Protein AF-A0A506PUN7-F1 (afdb_monomer_lite)

Foldseek 3Di:
DDDPDDPPPPPDPPPPPDDPDPDDDDDDDDDDPVVLVVLVVVCVVVVHDSVVSVVVCVVPVPPPDPPDDPVVVVVVVVVVVVVVVVVVVVVVVVD

Radius of gyration: 32.02 Å; chains: 1; bounding box: 83×59×73 Å

Secondary structure (DSSP, 8-state):
---------S-----------S-S--------HHHHHHHHHHHHHTTS-HHHHHHHHHHT------SS-HHHHHHHHHHHHHHHHHHHHHHHHH-

Sequence (95 aa):
MNEQRDAVDSNSPVEKKTPRRRDSIQISFRVNEHDYEKLKASADNLSMSVTAFAKMKVQNARILKPKFDKESSLQIIKELNAIGNNVNQIARYCN

Structure (mmCIF, N/CA/C/O backbone):
data_AF-A0A506PUN7-F1
#
_entry.id   AF-A0A506PUN7-F1
#
loop_
_atom_site.group_PDB
_atom_site.id
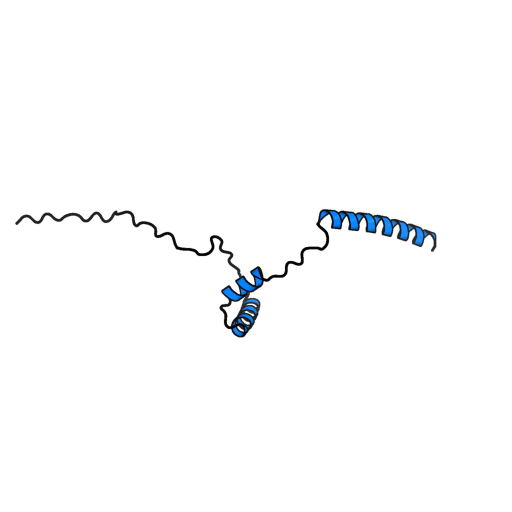_atom_site.type_symbol
_atom_site.label_atom_id
_atom_site.label_alt_id
_atom_site.label_comp_id
_atom_site.label_asym_id
_atom_site.label_entity_id
_atom_site.label_seq_id
_atom_site.pdbx_PDB_ins_code
_atom_site.Cartn_x
_atom_site.Cartn_y
_atom_site.Cartn_z
_atom_site.occupancy
_atom_site.B_iso_or_equiv
_atom_site.auth_seq_id
_atom_site.auth_comp_id
_atom_site.auth_asym_id
_atom_site.auth_atom_id
_atom_site.pdbx_PDB_model_num
ATOM 1 N N . MET A 1 1 ? 57.171 37.180 -38.291 1.00 46.28 1 MET A N 1
ATOM 2 C CA . MET A 1 1 ? 56.715 36.073 -37.429 1.00 46.28 1 MET A CA 1
ATOM 3 C C . MET A 1 1 ? 56.327 36.665 -36.093 1.00 46.28 1 MET A C 1
ATOM 5 O O . MET A 1 1 ? 57.192 37.236 -35.449 1.00 46.28 1 MET A O 1
ATOM 9 N N . ASN A 1 2 ? 55.056 36.593 -35.714 1.00 44.50 2 ASN A N 1
ATOM 10 C CA . ASN A 1 2 ? 54.657 36.723 -34.317 1.00 44.50 2 ASN A CA 1
ATOM 11 C C . ASN A 1 2 ? 53.360 35.929 -34.156 1.00 44.50 2 ASN A C 1
ATOM 13 O O . ASN A 1 2 ? 52.278 36.406 -34.480 1.00 44.50 2 ASN A O 1
ATOM 17 N N . GLU A 1 3 ? 53.510 34.663 -33.776 1.00 52.47 3 GLU A N 1
ATOM 18 C CA . GLU A 1 3 ? 52.404 33.780 -33.420 1.00 52.47 3 GLU A CA 1
ATOM 19 C C . GLU A 1 3 ? 51.947 34.131 -32.002 1.00 52.47 3 GLU A C 1
ATOM 21 O O . GLU A 1 3 ? 52.520 33.675 -31.012 1.00 52.47 3 GLU A O 1
ATOM 26 N N . GLN A 1 4 ? 50.910 34.959 -31.899 1.00 56.38 4 GLN A N 1
ATOM 27 C CA . GLN A 1 4 ? 50.116 35.060 -30.681 1.00 56.38 4 GLN A CA 1
ATOM 28 C C . GLN A 1 4 ? 49.242 33.808 -30.594 1.00 56.38 4 GLN A C 1
ATOM 30 O O . GLN A 1 4 ? 48.284 33.636 -31.339 1.00 56.38 4 GLN A O 1
ATOM 35 N N . ARG A 1 5 ? 49.642 32.882 -29.718 1.00 57.44 5 ARG A N 1
ATOM 36 C CA . ARG A 1 5 ? 48.829 31.730 -29.333 1.00 57.44 5 ARG A CA 1
ATOM 37 C C . ARG A 1 5 ? 47.790 32.217 -28.335 1.00 57.44 5 ARG A C 1
ATOM 39 O O . ARG A 1 5 ? 48.110 32.391 -27.160 1.00 57.44 5 ARG A O 1
ATOM 46 N N . ASP A 1 6 ? 46.572 32.439 -28.811 1.00 55.16 6 ASP A N 1
ATOM 47 C CA . ASP A 1 6 ? 45.422 32.650 -27.943 1.00 55.16 6 ASP A CA 1
ATOM 48 C C . ASP A 1 6 ? 45.212 31.388 -27.099 1.00 55.16 6 ASP A C 1
ATOM 50 O O . ASP A 1 6 ? 44.878 30.308 -27.594 1.00 55.16 6 ASP A O 1
ATOM 54 N N . ALA A 1 7 ? 45.494 31.518 -25.805 1.00 58.78 7 ALA A N 1
ATOM 55 C CA . ALA A 1 7 ? 45.232 30.495 -24.814 1.00 58.78 7 ALA A CA 1
ATOM 56 C C . ALA A 1 7 ? 43.714 30.305 -24.708 1.00 58.78 7 ALA A C 1
ATOM 58 O O . ALA A 1 7 ? 43.008 31.132 -24.135 1.00 58.78 7 ALA A O 1
ATOM 59 N N . VAL A 1 8 ? 43.213 29.211 -25.280 1.00 59.88 8 VAL A N 1
ATOM 60 C CA . VAL A 1 8 ? 41.839 28.754 -25.070 1.00 59.88 8 VAL A CA 1
ATOM 61 C C . VAL A 1 8 ? 41.676 28.344 -23.607 1.00 59.88 8 VAL A C 1
ATOM 63 O O . VAL A 1 8 ? 42.101 27.270 -23.177 1.00 59.88 8 VAL A O 1
ATOM 66 N N . ASP A 1 9 ? 41.088 29.250 -22.829 1.00 56.00 9 ASP A N 1
ATOM 67 C CA . ASP A 1 9 ? 40.673 29.023 -21.451 1.00 56.00 9 ASP A CA 1
ATOM 68 C C . ASP A 1 9 ? 39.721 27.819 -21.398 1.00 56.00 9 ASP A C 1
ATOM 70 O O . ASP A 1 9 ? 38.553 27.876 -21.786 1.00 56.00 9 ASP A O 1
ATOM 74 N N . SER A 1 10 ? 40.255 26.685 -20.948 1.00 59.53 10 SER A N 1
ATOM 75 C CA . SER A 1 10 ? 39.546 25.404 -20.864 1.00 59.53 10 SER A CA 1
ATOM 76 C C . SER A 1 10 ? 38.564 25.350 -19.685 1.00 59.53 10 SER A C 1
ATOM 78 O O . SER A 1 10 ? 38.051 24.281 -19.364 1.00 59.53 10 SER A O 1
ATOM 80 N N . ASN A 1 11 ? 38.301 26.488 -19.033 1.00 64.38 11 ASN A N 1
ATOM 81 C CA . ASN A 1 11 ? 37.519 26.585 -17.807 1.00 64.38 11 ASN A CA 1
ATOM 82 C C . ASN A 1 11 ? 36.168 27.297 -17.998 1.00 64.38 11 ASN A C 1
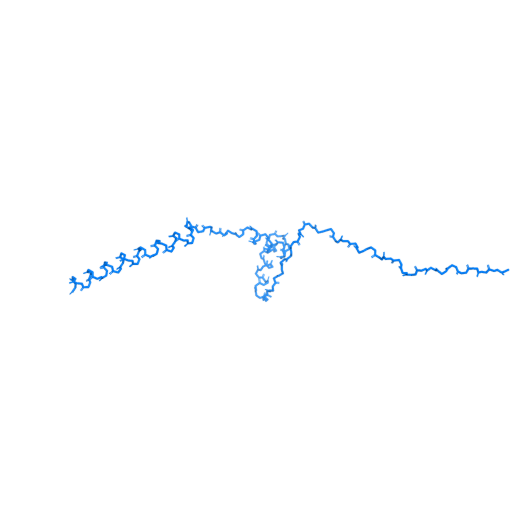ATOM 84 O O . ASN A 1 11 ? 35.643 27.940 -17.089 1.00 64.38 11 ASN A O 1
ATOM 88 N N . SER A 1 12 ? 35.565 27.148 -19.179 1.00 60.72 12 SER A N 1
ATOM 89 C CA . SER A 1 12 ? 34.166 27.533 -19.389 1.00 60.72 12 SER A CA 1
ATOM 90 C C . SER A 1 12 ? 33.243 26.640 -18.536 1.00 60.72 12 SER A C 1
ATOM 92 O O . SER A 1 12 ? 33.374 25.412 -18.600 1.00 60.72 12 SER A O 1
ATOM 94 N N . PRO A 1 13 ? 32.292 27.187 -17.750 1.00 60.22 13 PRO A N 1
ATOM 95 C CA . PRO A 1 13 ? 31.385 26.374 -16.948 1.00 60.22 13 PRO A CA 1
ATOM 96 C C . PRO A 1 13 ? 30.518 25.528 -17.881 1.00 60.22 13 PRO A C 1
ATOM 98 O O . PRO A 1 13 ? 29.680 26.052 -18.611 1.00 60.22 13 PRO A O 1
ATOM 101 N N . VAL A 1 14 ? 30.707 24.208 -17.867 1.00 66.62 14 VAL A N 1
ATOM 102 C CA . VAL A 1 14 ? 29.797 23.289 -18.553 1.00 66.62 14 VAL A CA 1
ATOM 103 C C . VAL A 1 14 ? 28.437 23.420 -17.872 1.00 66.62 14 VAL A C 1
ATOM 105 O O . VAL A 1 14 ? 28.248 22.935 -16.752 1.00 66.62 14 VAL A O 1
ATOM 108 N N . GLU A 1 15 ? 27.494 24.108 -18.520 1.00 65.50 15 GLU A N 1
ATOM 109 C CA . GLU A 1 15 ? 26.111 24.188 -18.062 1.00 65.50 15 GLU A CA 1
ATOM 110 C C . GLU A 1 15 ? 25.592 22.765 -17.830 1.00 65.50 15 GLU A C 1
ATOM 112 O O . GLU A 1 15 ? 25.461 21.956 -18.755 1.00 65.50 15 GLU A O 1
ATOM 117 N N . LYS A 1 16 ? 25.336 22.426 -16.561 1.00 66.62 16 LYS A N 1
ATOM 118 C CA . LYS A 1 16 ? 24.814 21.115 -16.175 1.00 66.62 16 LYS A CA 1
ATOM 119 C C . LYS A 1 16 ? 23.422 20.973 -16.776 1.00 66.62 16 LYS A C 1
ATOM 121 O O . LYS A 1 16 ? 22.447 21.466 -16.215 1.00 66.62 16 LYS A O 1
ATOM 126 N N . LYS A 1 17 ? 23.337 20.294 -17.920 1.00 70.25 17 LYS A N 1
ATOM 127 C CA . LYS A 1 17 ? 22.088 20.009 -18.626 1.00 70.25 17 LYS A CA 1
ATOM 128 C C . LYS A 1 17 ? 21.139 19.296 -17.663 1.00 70.25 17 LYS A C 1
ATOM 130 O O . LYS A 1 17 ? 21.333 18.123 -17.340 1.00 70.25 17 LYS A O 1
ATOM 135 N N . THR A 1 18 ? 20.141 20.012 -17.152 1.00 73.25 18 THR A N 1
ATOM 136 C CA . THR A 1 18 ? 19.154 19.422 -16.252 1.00 73.25 18 THR A CA 1
ATOM 137 C C . THR A 1 18 ? 18.359 18.384 -17.046 1.00 73.25 18 THR A C 1
ATOM 139 O O . THR A 1 18 ? 17.848 18.681 -18.131 1.00 73.25 18 THR A O 1
ATOM 142 N N . PRO A 1 19 ? 18.289 17.125 -16.582 1.00 75.25 19 PRO A N 1
ATOM 143 C CA . PRO A 1 19 ? 17.579 16.096 -17.322 1.00 75.25 19 PRO A CA 1
ATOM 144 C C . PRO A 1 19 ? 16.088 16.448 -17.369 1.00 75.25 19 PRO A C 1
ATOM 146 O O . PRO A 1 19 ? 15.467 16.666 -16.328 1.00 75.25 19 PRO A O 1
ATOM 149 N N . ARG A 1 20 ? 15.497 16.477 -18.572 1.00 78.31 20 ARG A N 1
ATOM 150 C CA . ARG A 1 20 ? 14.041 16.609 -18.753 1.00 78.31 20 ARG A CA 1
ATOM 151 C C . ARG A 1 20 ? 13.351 15.339 -18.247 1.00 7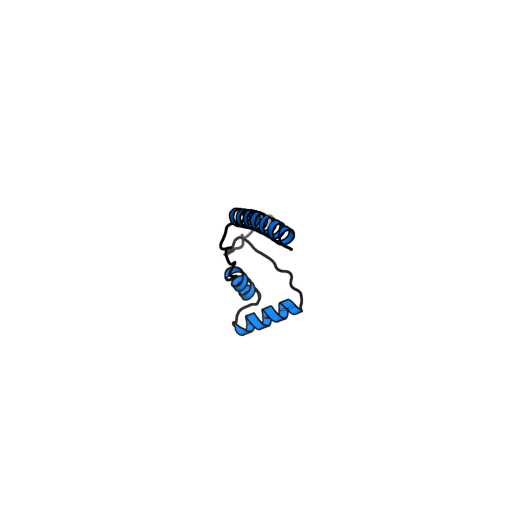8.31 20 ARG A C 1
ATOM 153 O O . ARG A 1 20 ? 13.187 14.374 -18.991 1.00 78.31 20 ARG A O 1
ATOM 160 N N . ARG A 1 21 ? 12.977 15.326 -16.968 1.00 80.81 21 ARG A N 1
ATOM 161 C CA . ARG A 1 21 ? 12.215 14.239 -16.334 1.00 80.81 21 ARG A CA 1
ATOM 162 C C . ARG A 1 21 ? 10.714 14.491 -16.498 1.00 80.81 21 ARG A C 1
ATOM 164 O O . ARG A 1 21 ? 10.275 15.626 -16.354 1.00 80.81 21 ARG A O 1
ATOM 171 N N . ARG A 1 22 ? 9.941 13.438 -16.798 1.00 82.50 22 ARG A N 1
ATOM 172 C CA . ARG A 1 22 ? 8.464 13.501 -16.829 1.00 82.50 22 ARG A CA 1
ATOM 173 C C . ARG A 1 22 ? 7.866 13.476 -15.418 1.00 82.50 22 ARG A C 1
ATOM 175 O O . ARG A 1 22 ? 6.995 14.280 -15.128 1.00 82.50 22 ARG A O 1
ATOM 182 N N . ASP A 1 23 ? 8.396 12.610 -14.551 1.00 84.38 23 ASP A N 1
ATOM 183 C CA . ASP A 1 23 ? 7.997 12.476 -13.145 1.00 84.38 23 ASP A CA 1
ATOM 184 C C . ASP A 1 23 ? 9.149 12.924 -12.225 1.00 84.38 23 ASP A C 1
ATOM 186 O O . ASP A 1 23 ? 10.320 12.658 -12.511 1.00 84.38 23 ASP A O 1
ATOM 190 N N . SER A 1 24 ? 8.832 13.606 -11.119 1.00 85.31 24 SER A N 1
ATOM 191 C CA . SER A 1 24 ? 9.827 14.179 -10.195 1.00 85.31 24 SER A CA 1
ATOM 192 C C . SER A 1 24 ? 10.362 13.190 -9.152 1.00 85.31 24 SER A C 1
ATOM 194 O O . SER A 1 24 ? 11.461 13.394 -8.637 1.00 85.31 24 SER A O 1
ATOM 196 N N . ILE A 1 25 ? 9.618 12.118 -8.857 1.00 86.94 25 ILE A N 1
ATOM 197 C CA . ILE A 1 25 ? 9.927 11.146 -7.798 1.00 86.94 25 ILE A CA 1
ATOM 198 C C . ILE A 1 25 ? 10.253 9.784 -8.416 1.00 86.94 25 ILE A C 1
ATOM 200 O O . ILE A 1 25 ? 9.524 9.287 -9.274 1.00 86.94 25 ILE A O 1
ATOM 204 N N . GLN A 1 26 ? 11.334 9.162 -7.942 1.00 89.06 26 GLN A N 1
ATOM 205 C CA . GLN A 1 26 ? 11.739 7.810 -8.317 1.00 89.06 26 GLN A CA 1
ATOM 206 C C . GLN A 1 26 ? 11.657 6.882 -7.105 1.00 89.06 26 GLN A C 1
ATOM 208 O O . GLN A 1 26 ? 12.149 7.209 -6.028 1.00 89.06 26 GLN A O 1
ATOM 213 N N . ILE A 1 27 ? 11.073 5.702 -7.308 1.00 87.19 27 ILE A N 1
ATOM 214 C CA . ILE A 1 27 ? 11.038 4.613 -6.330 1.00 87.19 27 ILE A CA 1
ATOM 215 C C . ILE A 1 27 ? 11.777 3.429 -6.953 1.00 87.19 27 ILE A C 1
ATOM 217 O O . ILE A 1 27 ? 11.468 3.032 -8.078 1.00 87.19 27 ILE A O 1
ATOM 221 N N . SER A 1 28 ? 12.753 2.879 -6.233 1.00 90.62 28 SER A N 1
ATOM 222 C CA . SER A 1 28 ? 13.544 1.726 -6.674 1.00 90.62 28 SER A CA 1
ATOM 223 C C . SER A 1 28 ? 13.181 0.498 -5.847 1.00 90.62 28 SER A C 1
ATOM 225 O O . SER A 1 28 ? 13.165 0.562 -4.620 1.00 90.62 28 SER A O 1
ATOM 227 N N . PHE A 1 29 ? 12.930 -0.625 -6.516 1.00 87.81 29 PHE A N 1
ATOM 228 C CA . PHE A 1 29 ? 12.616 -1.901 -5.874 1.00 87.81 29 PHE A CA 1
ATOM 229 C C . PHE A 1 29 ? 13.828 -2.831 -5.916 1.00 87.81 29 PHE A C 1
ATOM 231 O O . PHE A 1 29 ? 14.513 -2.921 -6.934 1.00 87.81 29 PHE A O 1
ATOM 238 N N . ARG A 1 30 ? 14.073 -3.538 -4.812 1.00 93.44 30 ARG A N 1
ATOM 239 C CA . ARG A 1 30 ? 14.962 -4.705 -4.775 1.00 93.44 30 ARG A CA 1
ATOM 240 C C . ARG A 1 30 ? 14.079 -5.942 -4.757 1.00 93.44 30 ARG A C 1
ATOM 242 O O . ARG A 1 30 ? 13.118 -5.982 -3.995 1.00 93.44 30 ARG A O 1
ATOM 249 N N . VAL A 1 31 ? 14.381 -6.906 -5.614 1.00 92.38 31 VAL A N 1
ATOM 250 C CA . VAL A 1 31 ? 13.533 -8.075 -5.850 1.00 92.38 31 VAL A CA 1
ATOM 251 C C . VAL A 1 31 ? 14.422 -9.313 -5.840 1.00 92.38 31 VAL A C 1
ATOM 253 O O . VAL A 1 31 ? 15.562 -9.244 -6.297 1.00 92.38 31 VAL A O 1
ATOM 256 N N . ASN A 1 32 ? 13.924 -10.411 -5.276 1.00 96.88 32 ASN A N 1
ATOM 257 C CA . ASN A 1 32 ? 14.596 -11.705 -5.346 1.00 96.88 32 ASN A CA 1
ATOM 258 C C . ASN A 1 32 ? 14.332 -12.369 -6.711 1.00 96.88 32 ASN A C 1
ATOM 260 O O . ASN A 1 32 ? 13.357 -12.026 -7.378 1.00 96.88 32 ASN A O 1
ATOM 264 N N . GLU A 1 33 ? 15.146 -13.347 -7.104 1.00 95.44 33 GLU A N 1
ATOM 265 C CA . GLU A 1 33 ? 15.067 -13.981 -8.430 1.00 95.44 33 GLU A CA 1
ATOM 266 C C . GLU A 1 33 ? 13.666 -14.540 -8.723 1.00 95.44 33 GLU A C 1
ATOM 268 O O . GLU A 1 33 ? 13.040 -14.209 -9.727 1.00 95.44 33 GLU A O 1
ATOM 273 N N . HIS A 1 34 ? 13.106 -15.287 -7.769 1.00 96.44 34 HIS A N 1
ATOM 274 C CA . HIS A 1 34 ? 11.788 -15.905 -7.915 1.00 96.44 34 HIS A CA 1
ATOM 275 C C . HIS A 1 34 ? 10.645 -14.890 -8.116 1.00 96.44 34 HIS A C 1
ATOM 277 O O . HIS A 1 34 ? 9.686 -15.139 -8.849 1.00 96.44 34 HIS A O 1
ATOM 283 N N . ASP A 1 35 ? 10.729 -13.730 -7.465 1.00 92.56 35 ASP A N 1
ATOM 284 C CA . ASP A 1 35 ? 9.725 -12.677 -7.619 1.00 92.56 35 ASP A CA 1
ATOM 285 C C . ASP A 1 35 ? 9.920 -11.916 -8.935 1.00 92.56 35 ASP A C 1
ATOM 287 O O . ASP A 1 35 ? 8.942 -11.508 -9.569 1.00 92.56 35 ASP A O 1
ATOM 291 N N . TYR A 1 36 ? 11.169 -11.769 -9.386 1.00 95.44 36 TYR A N 1
ATOM 292 C CA . TYR A 1 36 ? 11.486 -11.177 -10.679 1.00 95.44 36 TYR A CA 1
ATOM 293 C C . TYR A 1 36 ? 10.935 -12.017 -11.838 1.00 95.44 36 TYR A C 1
ATOM 295 O O . TYR A 1 36 ? 10.302 -11.460 -12.734 1.00 95.44 36 TYR A O 1
ATOM 303 N N . GLU A 1 37 ? 11.077 -13.344 -11.797 1.00 96.50 37 GLU A N 1
ATOM 304 C CA . GLU A 1 37 ? 10.519 -14.252 -12.811 1.00 96.50 37 GLU A CA 1
ATOM 305 C C . GLU A 1 37 ? 8.997 -14.109 -12.951 1.00 96.50 37 GLU A C 1
ATOM 307 O O . GLU A 1 37 ? 8.475 -14.009 -14.063 1.00 96.50 37 GLU A O 1
ATOM 312 N N . LYS A 1 38 ? 8.272 -14.020 -11.829 1.00 94.81 38 LYS A N 1
ATOM 313 C CA . LYS A 1 38 ? 6.815 -13.797 -11.822 1.00 94.81 38 LYS A CA 1
ATOM 314 C C . LYS A 1 38 ? 6.429 -12.462 -12.454 1.00 94.81 38 LYS A C 1
ATOM 316 O O . LYS A 1 38 ? 5.460 -12.389 -13.218 1.00 94.81 38 LYS A O 1
ATOM 321 N N . LEU A 1 39 ? 7.169 -11.401 -12.125 1.00 92.56 39 LEU A N 1
ATOM 322 C CA . LEU A 1 39 ? 6.962 -10.077 -12.712 1.00 92.56 39 LEU A CA 1
ATOM 323 C C . LEU A 1 39 ? 7.248 -10.098 -14.213 1.00 92.56 39 LEU A C 1
ATOM 325 O O . LEU A 1 39 ? 6.475 -9.521 -14.974 1.00 92.56 39 LEU A O 1
ATOM 329 N N . LYS A 1 40 ? 8.312 -10.788 -14.632 1.00 94.88 40 LYS A N 1
ATOM 330 C CA . LYS A 1 40 ? 8.700 -10.938 -16.033 1.00 94.88 40 LYS A CA 1
ATOM 331 C C . LYS A 1 40 ? 7.638 -11.687 -16.831 1.00 94.88 40 LYS A C 1
ATOM 333 O O . LYS A 1 40 ? 7.126 -11.128 -17.789 1.00 94.88 40 LYS A O 1
ATOM 338 N N . ALA A 1 41 ? 7.210 -12.863 -16.373 1.00 95.44 41 ALA A N 1
ATOM 339 C CA . ALA A 1 41 ? 6.153 -13.633 -17.028 1.00 95.44 41 ALA A CA 1
ATOM 340 C C . ALA A 1 41 ? 4.852 -12.821 -17.180 1.00 95.44 41 ALA A C 1
ATOM 342 O O . ALA A 1 41 ? 4.211 -12.835 -18.228 1.00 95.44 41 ALA A O 1
ATOM 343 N N . SER A 1 42 ? 4.474 -12.061 -16.147 1.00 92.62 42 SER A N 1
ATOM 344 C CA . SER A 1 42 ? 3.291 -11.192 -16.200 1.00 92.62 42 SER A CA 1
ATOM 345 C C . SER A 1 42 ? 3.459 -10.025 -17.179 1.00 92.62 42 SER A C 1
ATOM 347 O O . SER A 1 42 ? 2.516 -9.681 -17.888 1.00 92.62 42 SER A O 1
ATOM 349 N N . ALA A 1 43 ? 4.644 -9.413 -17.216 1.00 94.00 43 ALA A N 1
ATOM 350 C CA . ALA A 1 43 ? 4.955 -8.305 -18.111 1.00 94.00 43 ALA A CA 1
ATOM 351 C C . ALA A 1 43 ? 5.006 -8.754 -19.582 1.00 94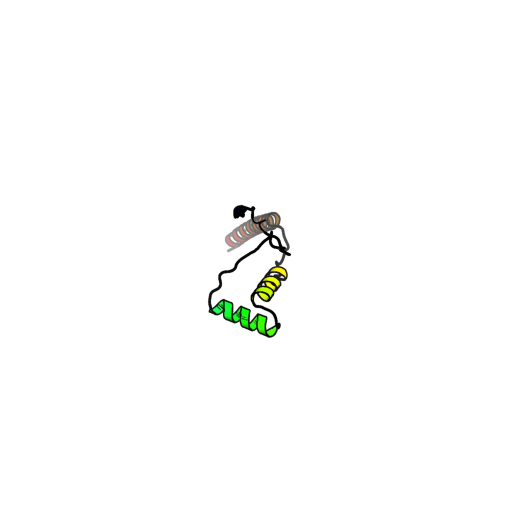.00 43 ALA A C 1
ATOM 353 O O . ALA A 1 43 ? 4.451 -8.065 -20.439 1.00 94.00 43 ALA A O 1
ATOM 354 N N . ASP A 1 44 ? 5.575 -9.933 -19.847 1.00 94.50 44 ASP A N 1
ATOM 355 C CA . ASP A 1 44 ? 5.649 -10.551 -21.174 1.00 94.50 44 ASP A CA 1
ATOM 356 C C . ASP A 1 44 ? 4.241 -10.844 -21.720 1.00 94.50 44 ASP A C 1
ATOM 358 O O . ASP A 1 44 ? 3.926 -10.478 -22.852 1.00 94.50 44 ASP A O 1
ATOM 362 N N . ASN A 1 45 ? 3.341 -11.377 -20.881 1.00 93.38 45 ASN A N 1
ATOM 363 C CA . ASN A 1 45 ? 1.930 -11.588 -21.238 1.00 93.38 45 ASN A CA 1
ATOM 364 C C . ASN A 1 45 ? 1.206 -10.292 -21.647 1.00 93.38 45 ASN A C 1
ATOM 366 O O . ASN A 1 45 ? 0.286 -10.318 -22.461 1.00 93.38 45 ASN A O 1
ATOM 370 N N . LEU A 1 46 ? 1.606 -9.156 -21.073 1.00 90.25 46 LEU A N 1
ATOM 371 C CA . LEU A 1 46 ? 1.032 -7.832 -21.326 1.00 90.25 46 LEU A CA 1
ATOM 372 C C . LEU A 1 46 ? 1.848 -7.009 -22.341 1.00 90.25 46 LEU A C 1
ATOM 374 O O . LEU A 1 46 ? 1.530 -5.840 -22.561 1.00 90.25 46 LEU A O 1
ATOM 378 N N . SER A 1 47 ? 2.884 -7.600 -22.955 1.00 92.19 47 SER A N 1
ATOM 379 C CA . SER A 1 47 ? 3.777 -6.954 -23.931 1.00 92.19 47 SER A CA 1
ATOM 380 C C . SER A 1 47 ? 4.364 -5.618 -23.446 1.00 92.19 47 SER A C 1
ATOM 382 O O . SER A 1 47 ? 4.470 -4.651 -24.202 1.00 92.19 47 SER A O 1
ATOM 384 N N . MET A 1 48 ? 4.736 -5.538 -22.167 1.00 93.25 48 MET A N 1
ATOM 385 C CA . MET A 1 48 ? 5.306 -4.336 -21.549 1.00 93.25 48 MET A CA 1
ATOM 386 C C . MET A 1 48 ? 6.589 -4.655 -20.782 1.00 93.25 48 MET A C 1
ATOM 388 O O . MET A 1 48 ? 6.868 -5.805 -20.463 1.00 93.25 48 MET A O 1
ATOM 392 N N . SER A 1 49 ? 7.390 -3.635 -20.457 1.00 93.81 49 SER A N 1
ATOM 393 C CA . SER A 1 49 ? 8.592 -3.858 -19.647 1.00 93.81 49 SER A CA 1
ATOM 394 C C . SER A 1 49 ? 8.231 -4.214 -18.204 1.00 93.81 49 SER A C 1
ATOM 396 O O . SER A 1 49 ? 7.234 -3.737 -17.658 1.00 93.81 49 SER A O 1
ATOM 398 N N . VAL A 1 50 ? 9.101 -4.980 -17.541 1.00 93.00 50 VAL A N 1
ATOM 399 C CA . VAL A 1 50 ? 8.948 -5.351 -16.122 1.00 93.00 50 VAL A CA 1
ATOM 400 C C . VAL A 1 50 ? 8.754 -4.118 -15.228 1.00 93.00 50 VAL A C 1
ATOM 402 O O . VAL A 1 50 ? 7.924 -4.114 -14.321 1.00 93.00 50 VAL A O 1
ATOM 405 N N . THR A 1 51 ? 9.475 -3.031 -15.514 1.00 91.62 51 THR A N 1
ATOM 406 C CA . THR A 1 51 ? 9.373 -1.769 -14.766 1.00 91.62 51 THR A CA 1
ATOM 407 C C . THR A 1 51 ? 8.061 -1.031 -15.026 1.00 91.62 51 THR A C 1
ATOM 409 O O . THR A 1 51 ? 7.471 -0.492 -14.088 1.00 91.62 51 THR A O 1
ATOM 412 N N . ALA A 1 52 ? 7.570 -1.026 -16.270 1.00 91.12 52 ALA A N 1
ATOM 413 C CA . ALA A 1 52 ? 6.274 -0.449 -16.611 1.00 91.12 52 ALA A CA 1
ATOM 414 C C . ALA A 1 52 ? 5.131 -1.249 -15.973 1.00 91.12 52 ALA A C 1
ATOM 416 O O . ALA A 1 52 ? 4.223 -0.652 -15.396 1.00 91.12 52 ALA A O 1
ATOM 417 N N . PHE A 1 53 ? 5.225 -2.581 -15.987 1.00 92.50 53 PHE A N 1
ATOM 418 C CA . PHE A 1 53 ? 4.279 -3.467 -15.316 1.00 92.50 53 PHE A CA 1
ATOM 419 C C . PHE A 1 53 ? 4.246 -3.224 -13.805 1.00 92.50 53 PHE A C 1
ATOM 421 O O . PHE A 1 53 ? 3.168 -3.047 -13.241 1.00 92.50 53 PHE A O 1
ATOM 428 N N . ALA A 1 54 ? 5.407 -3.133 -13.148 1.00 91.81 54 ALA A N 1
ATOM 429 C CA . ALA A 1 54 ? 5.484 -2.824 -11.721 1.00 91.81 54 ALA A CA 1
ATOM 430 C C . ALA A 1 54 ? 4.852 -1.457 -11.402 1.00 91.81 54 ALA A C 1
ATOM 432 O O . ALA A 1 54 ? 4.035 -1.353 -10.486 1.00 91.81 54 ALA A O 1
ATOM 433 N N . LYS A 1 55 ? 5.153 -0.422 -12.201 1.00 90.75 55 LYS A N 1
ATOM 434 C CA . LYS A 1 55 ? 4.542 0.910 -12.058 1.00 90.75 55 LYS A CA 1
ATOM 435 C C . LYS A 1 55 ? 3.022 0.846 -12.216 1.00 90.75 55 LYS A C 1
ATOM 437 O O . LYS A 1 55 ? 2.302 1.357 -11.362 1.00 90.75 55 LYS A O 1
ATOM 442 N N . MET A 1 56 ? 2.536 0.174 -13.258 1.00 89.88 56 MET A N 1
ATOM 443 C CA . MET A 1 56 ? 1.108 -0.006 -13.521 1.00 89.88 56 MET A CA 1
ATOM 444 C C . MET A 1 56 ? 0.421 -0.767 -12.384 1.00 89.88 56 MET A C 1
ATOM 446 O O . MET A 1 56 ? -0.664 -0.386 -11.957 1.00 89.88 56 MET A O 1
ATOM 450 N N . LYS A 1 57 ? 1.045 -1.830 -11.868 1.00 89.94 57 LYS A N 1
ATOM 451 C CA . LYS A 1 57 ? 0.491 -2.646 -10.786 1.00 89.94 57 LYS A CA 1
ATOM 452 C C . LYS A 1 57 ? 0.381 -1.863 -9.482 1.00 89.94 57 LYS A C 1
ATOM 454 O O . LYS A 1 57 ? -0.615 -2.032 -8.791 1.00 89.94 57 LYS A O 1
ATOM 459 N N . VAL A 1 58 ? 1.360 -1.009 -9.169 1.00 87.69 58 VAL A N 1
ATOM 460 C CA . VAL A 1 58 ? 1.328 -0.120 -7.995 1.00 87.69 58 VAL A CA 1
ATOM 461 C C . VAL A 1 58 ? 0.270 0.971 -8.161 1.00 87.69 58 VAL A C 1
ATOM 463 O O . VAL A 1 58 ? -0.492 1.218 -7.234 1.00 87.69 58 VAL A O 1
ATOM 466 N N . GLN A 1 59 ? 0.169 1.588 -9.342 1.00 86.69 59 GLN A N 1
ATOM 467 C CA . GLN A 1 59 ? -0.845 2.613 -9.624 1.00 86.69 59 GLN A CA 1
ATOM 468 C C . GLN A 1 59 ? -2.273 2.052 -9.597 1.00 86.69 59 GLN A C 1
ATOM 470 O O . GLN A 1 59 ? -3.176 2.689 -9.064 1.00 86.69 59 GLN A O 1
ATOM 475 N N . ASN A 1 60 ? -2.463 0.846 -10.133 1.00 81.31 60 ASN A N 1
ATOM 476 C CA . ASN A 1 60 ? -3.744 0.139 -10.152 1.00 81.31 60 ASN A CA 1
ATOM 477 C C . ASN A 1 60 ? -3.955 -0.753 -8.922 1.00 81.31 60 ASN A C 1
ATOM 479 O O . ASN A 1 60 ? -4.924 -1.518 -8.881 1.00 81.31 60 ASN A O 1
ATOM 483 N N . ALA A 1 61 ? -3.057 -0.714 -7.932 1.00 79.38 61 ALA A N 1
ATOM 484 C CA . ALA A 1 61 ? -3.230 -1.479 -6.712 1.00 79.38 61 ALA A CA 1
ATOM 485 C C . ALA A 1 61 ? -4.505 -0.980 -6.038 1.00 79.38 61 ALA A C 1
ATOM 487 O O . ALA A 1 61 ? -4.588 0.162 -5.586 1.00 79.38 61 ALA A O 1
ATOM 488 N N . ARG A 1 62 ? -5.529 -1.838 -5.995 1.00 66.44 62 ARG A N 1
ATOM 489 C CA . ARG A 1 62 ? -6.774 -1.521 -5.309 1.00 66.44 62 ARG A CA 1
ATOM 490 C C . ARG A 1 62 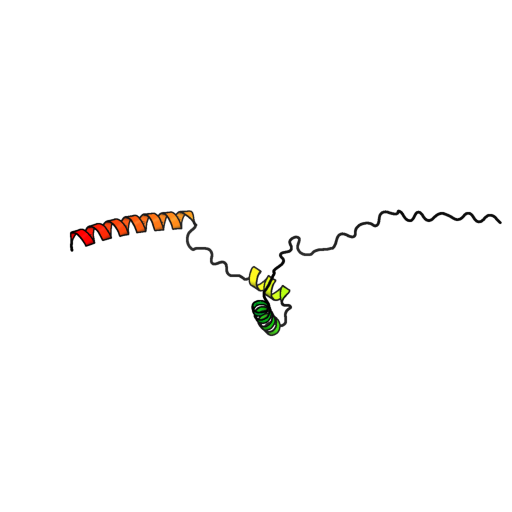? -6.487 -1.506 -3.815 1.00 66.44 62 ARG A C 1
ATOM 492 O O . ARG A 1 62 ? -6.612 -2.523 -3.141 1.00 66.44 62 ARG A O 1
ATOM 499 N N . ILE A 1 63 ? -6.103 -0.346 -3.300 1.00 67.19 63 ILE A N 1
ATOM 500 C CA . ILE A 1 63 ? -6.124 -0.089 -1.868 1.00 67.19 63 ILE A CA 1
ATOM 501 C C . ILE A 1 63 ? -7.607 -0.050 -1.520 1.00 67.19 63 ILE A C 1
ATOM 503 O O . ILE A 1 63 ? -8.285 0.945 -1.782 1.00 67.19 63 ILE A O 1
ATOM 507 N N . LEU A 1 64 ? -8.155 -1.172 -1.037 1.00 60.94 64 LEU A N 1
ATOM 508 C CA . LEU A 1 64 ? -9.496 -1.158 -0.470 1.00 60.94 64 LEU A CA 1
ATOM 509 C C . LEU A 1 64 ? -9.453 -0.143 0.662 1.00 60.94 64 LEU A C 1
ATOM 511 O O . LEU A 1 64 ? -8.852 -0.395 1.705 1.00 60.94 64 LEU A O 1
ATOM 515 N N . LYS A 1 65 ? -10.068 1.018 0.434 1.00 67.25 65 LYS A N 1
ATOM 516 C CA . LYS A 1 65 ? -10.305 1.964 1.507 1.00 67.25 65 LYS A CA 1
ATOM 517 C C . LYS A 1 65 ? -11.119 1.207 2.560 1.00 67.25 65 LYS A C 1
ATOM 519 O O . LYS A 1 65 ? -12.174 0.665 2.208 1.00 67.25 65 LYS A O 1
ATOM 524 N N . PRO A 1 66 ? -10.631 1.103 3.805 1.00 72.94 66 PRO A N 1
ATOM 525 C CA . PRO A 1 66 ? -11.407 0.508 4.878 1.00 72.94 66 PRO A CA 1
ATOM 526 C C . PRO A 1 66 ? -12.788 1.173 4.928 1.00 72.94 66 PRO A C 1
ATOM 528 O O . PRO A 1 66 ? -12.893 2.389 4.758 1.00 72.94 66 PRO A O 1
ATOM 531 N N . LYS A 1 67 ? -13.853 0.377 5.100 1.00 80.31 67 LYS A N 1
ATOM 532 C CA . LYS A 1 67 ? -15.234 0.900 5.128 1.00 80.31 67 LYS A CA 1
ATOM 533 C C . LYS A 1 67 ? -15.449 1.911 6.258 1.00 80.31 67 LYS A C 1
ATOM 535 O O . LYS A 1 67 ? -16.296 2.786 6.131 1.00 80.31 67 LYS A O 1
ATOM 540 N N . PHE A 1 68 ? -14.671 1.780 7.325 1.00 79.75 68 PHE A N 1
ATOM 541 C CA . PHE A 1 68 ? -14.657 2.660 8.482 1.00 79.75 68 PHE A CA 1
ATOM 542 C C . PHE A 1 68 ? -13.286 3.323 8.577 1.00 79.75 68 PHE A C 1
ATOM 544 O O . PHE A 1 68 ? -12.275 2.715 8.219 1.00 79.75 68 PHE A O 1
ATOM 551 N N . ASP A 1 69 ? -13.228 4.560 9.058 1.00 84.50 69 ASP A N 1
ATOM 552 C CA . ASP A 1 69 ? -11.955 5.168 9.421 1.00 84.50 69 ASP A CA 1
ATOM 553 C C . ASP A 1 69 ? -11.331 4.426 10.621 1.00 84.50 69 ASP A C 1
ATOM 555 O O . ASP A 1 69 ? -11.955 3.575 11.270 1.00 84.50 69 ASP A O 1
ATOM 559 N N . LYS A 1 70 ? -10.060 4.722 10.899 1.00 82.69 70 LYS A N 1
ATOM 560 C CA . LYS A 1 70 ? -9.310 4.038 11.955 1.00 82.69 70 LYS A CA 1
ATOM 561 C C . LYS A 1 70 ? -9.932 4.271 13.335 1.00 82.69 70 LYS A C 1
ATOM 563 O O . LYS A 1 70 ? -9.955 3.336 14.131 1.00 82.69 70 LYS A O 1
ATOM 568 N N . GLU A 1 71 ? -10.435 5.470 13.615 1.00 88.88 71 GLU A N 1
ATOM 569 C CA . GLU A 1 71 ? -10.993 5.809 14.924 1.00 88.88 71 GLU A CA 1
ATOM 570 C C . GLU A 1 71 ? -12.353 5.143 15.130 1.00 88.88 71 GLU A C 1
ATOM 572 O O . GLU A 1 71 ? -12.532 4.449 16.133 1.00 88.88 71 GLU A O 1
ATOM 577 N N . SER A 1 72 ? -13.263 5.222 14.150 1.00 88.81 72 SER A N 1
ATOM 578 C CA . SER A 1 72 ? -14.554 4.517 14.244 1.00 88.81 72 SER A CA 1
ATOM 579 C C . SER A 1 72 ? -14.373 3.007 14.366 1.00 88.81 72 SER A C 1
ATOM 581 O O . SER A 1 72 ? -15.081 2.360 15.133 1.00 88.81 72 SER A O 1
ATOM 583 N N . SER A 1 73 ? -13.393 2.430 13.660 1.00 89.06 73 SER A N 1
ATOM 584 C CA . SER A 1 73 ? -13.086 0.998 13.773 1.00 89.06 73 SER A CA 1
ATOM 585 C C . SER A 1 73 ? -12.698 0.612 15.202 1.00 89.06 73 SER A C 1
ATOM 587 O O . SER A 1 73 ? -13.180 -0.390 15.726 1.00 89.06 73 SER A O 1
ATOM 589 N N . LEU A 1 74 ? -11.849 1.414 15.853 1.00 93.31 74 LEU A N 1
ATOM 590 C CA . LEU A 1 74 ? -11.426 1.173 17.234 1.00 93.31 74 LEU A CA 1
ATOM 591 C C . LEU A 1 74 ? -12.584 1.335 18.222 1.00 93.31 74 LEU A C 1
ATOM 593 O O . LEU A 1 74 ? -12.702 0.541 19.156 1.00 93.31 74 LEU A O 1
ATOM 597 N N . GLN A 1 75 ? -13.454 2.317 17.993 1.00 95.38 75 GLN A N 1
ATOM 598 C CA . GLN A 1 75 ? -14.634 2.541 18.820 1.00 95.38 75 GLN A CA 1
ATOM 599 C C . GLN A 1 75 ? -15.613 1.361 18.731 1.00 95.38 75 GLN A C 1
ATOM 601 O O . GLN A 1 75 ? -16.017 0.823 19.761 1.00 95.38 75 GLN A O 1
ATOM 606 N N . ILE A 1 76 ? -15.903 0.880 17.518 1.00 94.12 76 ILE A N 1
ATOM 607 C CA . ILE A 1 76 ? -16.752 -0.301 17.292 1.00 94.12 76 ILE A CA 1
ATOM 608 C C . ILE A 1 76 ? -16.158 -1.533 17.985 1.00 94.12 76 ILE A C 1
ATOM 610 O O . ILE A 1 76 ? -16.868 -2.258 18.678 1.00 94.12 76 ILE A O 1
ATOM 614 N N . ILE A 1 77 ? -14.848 -1.765 17.851 1.00 95.38 77 ILE A N 1
ATOM 615 C CA . ILE A 1 77 ? -14.164 -2.883 18.521 1.00 95.38 77 ILE A CA 1
ATOM 616 C C . ILE A 1 77 ? -14.303 -2.779 20.046 1.00 95.38 77 ILE A C 1
ATOM 618 O O . ILE A 1 77 ? -14.540 -3.784 20.717 1.00 95.38 77 ILE A O 1
ATOM 622 N N . LYS A 1 78 ? -14.160 -1.577 20.611 1.00 96.81 78 LYS A N 1
ATOM 623 C CA . LYS A 1 78 ? -14.295 -1.349 22.054 1.00 96.81 78 LYS A CA 1
ATOM 624 C C . LYS A 1 78 ? -15.706 -1.677 22.545 1.00 96.81 78 LYS A C 1
ATOM 626 O O . LYS A 1 78 ? -15.849 -2.367 23.553 1.00 96.81 78 LYS A O 1
ATOM 631 N N . GLU A 1 79 ? -16.727 -1.220 21.830 1.00 96.75 79 GLU A N 1
ATOM 632 C CA . GLU A 1 79 ? -18.129 -1.470 22.178 1.00 96.75 79 GLU A CA 1
ATOM 633 C C . GLU A 1 79 ? -18.492 -2.952 22.048 1.00 96.75 79 GLU A C 1
ATOM 635 O O . GLU A 1 79 ? -19.066 -3.529 22.972 1.00 96.75 79 GLU A O 1
ATOM 640 N N . LEU A 1 80 ? -18.066 -3.608 20.966 1.00 96.94 80 LEU A N 1
ATOM 641 C CA . LEU A 1 80 ? -18.268 -5.046 20.779 1.00 96.94 80 LEU A CA 1
ATOM 642 C C . LEU A 1 80 ? -17.599 -5.875 21.880 1.00 96.94 80 LEU A C 1
ATOM 644 O O . LEU A 1 80 ? -18.200 -6.826 22.374 1.00 96.94 80 LEU A O 1
ATOM 648 N N . ASN A 1 81 ? -16.392 -5.500 22.311 1.00 96.62 81 ASN A N 1
ATOM 649 C CA . ASN A 1 81 ? -15.722 -6.160 23.431 1.00 96.62 81 ASN A CA 1
ATOM 650 C C . ASN A 1 81 ? -16.482 -5.978 24.750 1.00 96.62 81 ASN A C 1
ATOM 652 O O . ASN A 1 81 ? -16.588 -6.923 25.531 1.00 96.62 81 ASN A O 1
ATOM 656 N N . ALA A 1 82 ? -17.026 -4.786 25.009 1.00 97.19 82 ALA 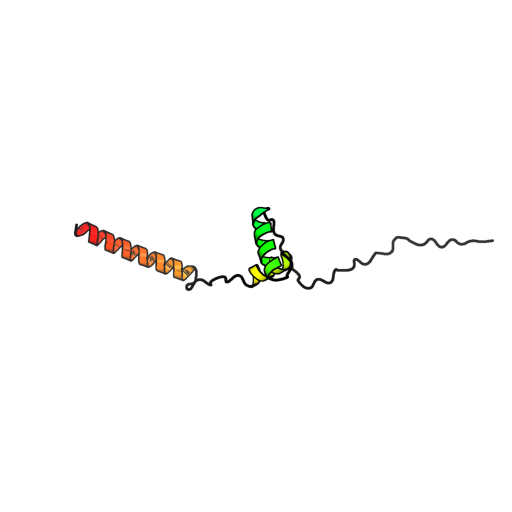A N 1
ATOM 657 C CA . ALA A 1 82 ? -17.820 -4.537 26.210 1.00 97.19 82 ALA A CA 1
ATOM 658 C C . ALA A 1 82 ? -19.090 -5.404 26.232 1.00 97.19 82 ALA A C 1
ATOM 660 O O . ALA A 1 82 ? -19.378 -6.047 27.243 1.00 97.19 82 ALA A O 1
ATOM 661 N N . ILE A 1 83 ? -19.796 -5.483 25.099 1.00 97.06 83 ILE A N 1
ATOM 662 C CA . ILE A 1 83 ? -20.982 -6.335 24.937 1.00 97.06 83 ILE A CA 1
ATOM 663 C C . ILE A 1 83 ? -20.604 -7.810 25.107 1.00 97.06 83 ILE A C 1
ATOM 665 O O . ILE A 1 83 ? -21.218 -8.510 25.909 1.00 97.06 83 ILE A O 1
ATOM 669 N N . GLY A 1 84 ? -19.566 -8.277 24.409 1.00 96.88 84 GLY A N 1
ATOM 670 C CA . GLY A 1 84 ? -19.108 -9.665 24.478 1.00 96.88 84 GLY A CA 1
ATOM 671 C C . GLY A 1 84 ? -18.707 -10.089 25.892 1.00 96.88 84 GLY A C 1
ATOM 672 O O . GLY A 1 84 ? -19.061 -11.181 26.332 1.00 96.88 84 GLY A O 1
ATOM 673 N N . ASN A 1 85 ? -18.042 -9.207 26.643 1.00 97.44 85 ASN A N 1
ATOM 674 C CA . ASN A 1 85 ? -17.685 -9.466 28.037 1.00 97.44 85 ASN A CA 1
ATOM 675 C C . ASN A 1 85 ? -18.913 -9.589 28.940 1.00 97.44 85 ASN A C 1
ATOM 677 O O . ASN A 1 85 ? -18.966 -10.503 29.761 1.00 97.44 85 ASN A O 1
ATOM 681 N N . ASN A 1 86 ? -19.900 -8.704 28.783 1.00 96.31 86 ASN A N 1
ATOM 682 C CA . ASN A 1 86 ? -21.138 -8.766 29.556 1.00 96.31 86 ASN A CA 1
ATOM 683 C C . ASN A 1 86 ? -21.909 -10.063 29.257 1.00 96.31 86 ASN A C 1
ATOM 685 O O . ASN A 1 86 ? -22.238 -10.816 30.171 1.00 96.31 86 ASN A O 1
ATOM 689 N N . VAL A 1 87 ? -22.086 -10.390 27.973 1.00 96.94 87 VAL A N 1
ATOM 690 C CA . VAL A 1 87 ? -22.738 -11.634 27.537 1.00 96.94 87 VAL A CA 1
ATOM 691 C C . VAL A 1 87 ? -22.015 -12.865 28.093 1.00 96.94 87 VAL A C 1
ATOM 693 O O . VAL A 1 87 ? -22.662 -13.778 28.596 1.00 96.94 87 VAL A O 1
ATOM 696 N N . ASN A 1 88 ? -20.680 -12.885 28.072 1.00 96.69 88 ASN A N 1
ATOM 697 C CA . ASN A 1 88 ? -19.886 -13.978 28.638 1.00 96.69 88 ASN A CA 1
ATOM 698 C C . ASN A 1 88 ? -20.045 -14.098 30.164 1.00 96.69 88 ASN A C 1
ATOM 700 O O . ASN A 1 88 ? -20.072 -15.208 30.689 1.00 96.69 88 ASN A O 1
ATOM 704 N N . GLN A 1 89 ? -20.175 -12.983 30.889 1.00 96.19 89 GLN A N 1
ATOM 705 C CA . GLN A 1 89 ? -20.463 -13.018 32.327 1.00 96.19 89 GLN A CA 1
ATOM 706 C C . GLN A 1 89 ? -21.845 -13.616 32.609 1.00 96.19 89 GLN A C 1
ATOM 708 O O . GLN A 1 89 ? -21.955 -14.487 33.468 1.00 96.19 89 GLN A O 1
ATOM 713 N N . ILE A 1 90 ? -22.872 -13.218 31.853 1.00 95.75 90 ILE A N 1
ATOM 714 C CA . ILE A 1 90 ? -24.222 -13.790 31.971 1.00 95.75 90 ILE A CA 1
ATOM 715 C C . ILE A 1 90 ? -24.194 -15.289 31.654 1.00 95.75 90 ILE A C 1
ATOM 717 O O . ILE A 1 90 ? -24.705 -16.095 32.425 1.00 95.75 90 ILE A O 1
ATOM 721 N N . ALA A 1 91 ? -23.539 -15.686 30.563 1.00 96.06 91 ALA A N 1
ATOM 722 C CA . ALA A 1 91 ? -23.442 -17.086 30.157 1.00 96.06 91 ALA A CA 1
ATOM 723 C C . ALA A 1 91 ? -22.737 -17.968 31.204 1.00 96.06 91 ALA A C 1
ATOM 725 O O . ALA A 1 91 ? -23.108 -19.128 31.373 1.00 96.06 91 ALA A O 1
ATOM 726 N N . ARG A 1 92 ? -21.739 -17.423 31.912 1.00 95.88 92 ARG A N 1
ATOM 727 C CA . ARG A 1 92 ? -21.070 -18.095 33.038 1.00 95.88 92 ARG A CA 1
ATOM 728 C C . ARG A 1 92 ? -21.924 -18.165 34.295 1.00 95.88 92 ARG A C 1
ATOM 730 O O . ARG A 1 92 ? -21.719 -19.066 35.086 1.00 95.88 92 ARG A O 1
ATOM 737 N N . TYR A 1 93 ? -22.815 -17.201 34.505 1.00 93.88 93 TYR A N 1
ATOM 738 C CA . TYR A 1 93 ? -23.735 -17.210 35.639 1.00 93.88 93 TYR A CA 1
ATOM 739 C C . TYR A 1 93 ? -24.886 -18.207 35.438 1.00 93.88 93 TYR A C 1
ATOM 741 O O . TYR A 1 93 ? -25.398 -18.763 36.403 1.00 93.88 93 TYR A O 1
ATOM 749 N N . CYS A 1 94 ? -25.299 -18.424 34.186 1.00 90.62 94 CYS A N 1
ATOM 750 C CA . CYS A 1 94 ? -26.378 -19.346 33.832 1.00 90.62 94 CYS A CA 1
ATOM 751 C C . CYS A 1 94 ? -25.939 -20.808 33.614 1.00 90.62 94 CYS A C 1
ATOM 753 O O . CYS A 1 94 ? -26.818 -21.659 33.489 1.00 90.62 94 CYS A O 1
ATOM 755 N N . ASN A 1 95 ? -24.634 -21.092 33.523 1.00 79.69 95 ASN A N 1
ATOM 756 C CA . ASN A 1 95 ? -24.078 -22.458 33.528 1.00 79.69 95 ASN A CA 1
ATOM 757 C C . ASN A 1 95 ? -23.660 -22.864 34.938 1.00 79.69 95 ASN A C 1
ATOM 759 O O . ASN A 1 95 ? -23.831 -24.056 35.265 1.00 79.69 95 ASN A O 1
#

pLDDT: mean 83.89, std 14.16, range [44.5, 97.44]